Protein AF-A0A3D2JY92-F1 (afdb_monomer_lite)

Secondary structure (DSSP, 8-state):
-----S-S--SS-----HHHHHHHHHHHHHHHHHHHHHHHSTTTTTTTTT---GGGS-HHHHHHHHHHH-

Structure (mmCIF, N/CA/C/O backbone):
data_AF-A0A3D2JY92-F1
#
_entry.id   AF-A0A3D2JY92-F1
#
loop_
_atom_site.group_PDB
_atom_site.id
_atom_site.type_symbol
_atom_site.label_atom_id
_atom_site.label_alt_id
_atom_site.label_comp_id
_atom_site.label_asym_id
_atom_site.label_entity_id
_atom_site.label_seq_id
_atom_site.pdbx_PDB_ins_code
_atom_site.Cartn_x
_atom_site.Cartn_y
_atom_site.Cartn_z
_atom_site.occupancy
_atom_site.B_iso_or_equiv
_atom_site.auth_seq_id
_atom_site.auth_comp_id
_atom_site.auth_asym_id
_atom_site.auth_atom_id
_atom_site.pdbx_PDB_model_num
ATOM 1 N N . MET A 1 1 ? -0.487 -8.313 -34.554 1.00 41.69 1 MET A N 1
ATOM 2 C CA . MET A 1 1 ? 0.796 -7.770 -34.061 1.00 41.69 1 MET A CA 1
ATOM 3 C C . MET A 1 1 ? 0.936 -8.218 -32.613 1.00 41.69 1 MET A C 1
ATOM 5 O O . MET A 1 1 ? 0.206 -7.721 -31.771 1.00 41.69 1 MET A O 1
ATOM 9 N N . GLY A 1 2 ? 1.701 -9.284 -32.359 1.00 56.22 2 GLY A N 1
ATOM 10 C CA . GLY A 1 2 ? 1.784 -9.908 -31.033 1.00 56.22 2 GLY A CA 1
ATOM 11 C C . GLY A 1 2 ? 2.691 -9.109 -30.104 1.00 56.22 2 GLY A C 1
ATOM 12 O O . GLY A 1 2 ? 3.763 -8.677 -30.526 1.00 56.22 2 GLY A O 1
ATOM 13 N N . LEU A 1 3 ? 2.260 -8.900 -28.861 1.00 57.06 3 LEU A N 1
ATOM 14 C CA . LEU A 1 3 ? 3.068 -8.245 -27.839 1.00 57.06 3 LEU A CA 1
ATOM 15 C C . LEU A 1 3 ? 4.271 -9.147 -27.530 1.00 57.06 3 LEU A C 1
ATOM 17 O O . LEU A 1 3 ? 4.138 -10.188 -26.888 1.00 57.06 3 LEU A O 1
ATOM 21 N N . ARG A 1 4 ? 5.442 -8.791 -28.054 1.00 66.75 4 ARG A N 1
ATOM 22 C CA . ARG A 1 4 ? 6.670 -9.544 -27.823 1.00 66.75 4 ARG A CA 1
ATOM 23 C C . ARG A 1 4 ? 7.215 -9.163 -26.448 1.00 66.75 4 ARG A C 1
ATOM 25 O O . ARG A 1 4 ? 7.787 -8.094 -26.278 1.00 66.75 4 ARG A O 1
ATOM 32 N N . LEU A 1 5 ? 6.939 -10.014 -25.461 1.00 68.12 5 LEU A N 1
ATOM 33 C CA . LEU A 1 5 ? 7.247 -9.767 -24.046 1.00 68.12 5 LEU A CA 1
ATOM 34 C C . LEU A 1 5 ? 8.739 -9.918 -23.714 1.00 68.12 5 LEU A C 1
ATOM 36 O O . LEU A 1 5 ? 9.193 -9.361 -22.719 1.00 68.12 5 LEU A O 1
ATOM 40 N N . LEU A 1 6 ? 9.487 -10.668 -24.530 1.00 72.69 6 LEU A N 1
ATOM 41 C CA . LEU A 1 6 ? 10.903 -10.959 -24.320 1.00 72.69 6 LEU A CA 1
ATOM 42 C C . LEU A 1 6 ? 11.778 -10.456 -25.481 1.00 72.69 6 LEU A C 1
ATOM 44 O O . LEU A 1 6 ? 11.333 -10.503 -26.633 1.00 72.69 6 LEU A O 1
ATOM 48 N N . PRO A 1 7 ? 13.022 -10.034 -25.182 1.00 71.94 7 PRO A N 1
ATOM 49 C CA . PRO A 1 7 ? 14.054 -9.747 -26.173 1.00 71.94 7 PRO A CA 1
ATOM 50 C C . PRO A 1 7 ? 14.325 -10.895 -27.152 1.00 71.94 7 PRO A C 1
ATOM 52 O O . PRO A 1 7 ? 14.324 -12.060 -26.767 1.00 71.94 7 PRO A O 1
ATOM 55 N N . ASP A 1 8 ? 14.680 -10.562 -28.392 1.00 78.31 8 ASP A N 1
ATOM 56 C CA . ASP A 1 8 ? 15.327 -11.462 -29.363 1.00 78.31 8 ASP A CA 1
ATOM 57 C C . ASP A 1 8 ? 16.722 -11.902 -28.905 1.00 78.31 8 ASP A C 1
ATOM 59 O O . ASP A 1 8 ? 17.154 -13.015 -29.196 1.00 78.31 8 ASP A O 1
ATOM 63 N N . SER A 1 9 ? 17.425 -11.002 -28.214 1.00 80.00 9 SER A N 1
ATOM 64 C CA . SER A 1 9 ? 18.798 -11.157 -27.745 1.00 80.00 9 SER A CA 1
ATOM 65 C C . SER A 1 9 ? 18.976 -10.424 -26.414 1.00 80.00 9 SER A C 1
ATOM 67 O O . SER A 1 9 ? 18.488 -9.310 -26.221 1.00 80.00 9 SER A O 1
ATOM 69 N N . PHE A 1 10 ? 19.692 -11.044 -25.478 1.00 76.69 10 PHE A N 1
ATOM 70 C CA . PHE A 1 10 ? 20.069 -10.439 -24.195 1.00 76.69 10 PHE A CA 1
ATOM 71 C C . PHE A 1 10 ? 21.426 -9.730 -24.321 1.00 76.69 10 PHE A C 1
ATOM 73 O O . PHE A 1 10 ? 22.386 -10.082 -23.643 1.00 76.69 10 PHE A O 1
ATOM 80 N N . ASP A 1 11 ? 21.534 -8.773 -25.241 1.00 81.50 11 ASP A N 1
ATOM 81 C CA . ASP A 1 11 ? 22.804 -8.134 -25.626 1.00 81.50 11 ASP A CA 1
ATOM 82 C C . ASP A 1 11 ? 23.011 -6.715 -25.053 1.00 81.50 11 ASP A C 1
ATOM 84 O O . ASP A 1 11 ? 23.889 -5.987 -25.509 1.00 81.50 11 ASP A O 1
ATOM 88 N N . ASN A 1 12 ? 22.236 -6.304 -24.040 1.00 76.00 12 ASN A N 1
ATOM 89 C CA . ASN A 1 12 ? 22.230 -4.945 -23.460 1.00 76.00 12 ASN A CA 1
ATOM 90 C C . ASN A 1 12 ? 22.022 -3.798 -24.472 1.00 76.00 12 ASN A C 1
ATOM 92 O O . ASN A 1 12 ? 22.129 -2.629 -24.102 1.00 76.00 12 ASN A O 1
ATOM 96 N N . GLN A 1 13 ? 21.681 -4.097 -25.729 1.00 79.19 13 GLN A N 1
ATOM 97 C CA . GLN A 1 13 ? 21.452 -3.092 -26.770 1.00 79.19 13 GLN A CA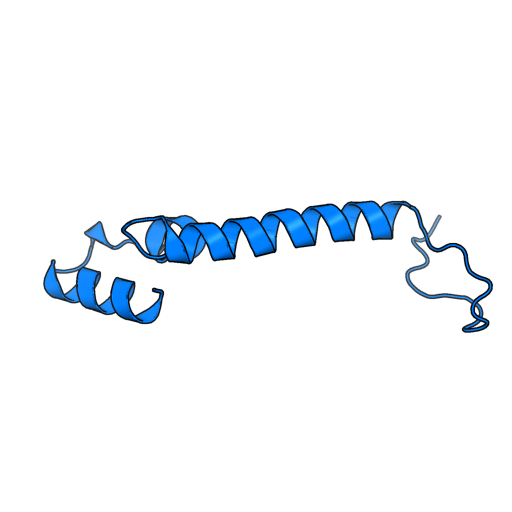 1
ATOM 98 C C . GLN A 1 13 ? 19.965 -2.778 -26.962 1.00 79.19 13 GLN A C 1
ATOM 100 O O . GLN A 1 13 ? 19.600 -1.840 -27.676 1.00 79.19 13 GLN A O 1
ATOM 105 N N . GLN A 1 14 ? 19.080 -3.529 -26.304 1.00 71.56 14 GLN A N 1
ATOM 106 C CA . GLN A 1 14 ? 17.649 -3.270 -26.357 1.00 71.56 14 GLN A CA 1
ATOM 107 C C . GLN A 1 14 ? 17.253 -2.064 -25.508 1.00 71.56 14 GLN A C 1
ATOM 109 O O . GLN A 1 14 ? 17.387 -2.053 -24.289 1.00 71.56 14 GLN A O 1
ATOM 114 N N . ARG A 1 15 ? 16.654 -1.066 -26.164 1.00 73.44 15 ARG A N 1
ATOM 115 C CA . ARG A 1 15 ? 16.162 0.176 -25.541 1.00 73.44 15 ARG A CA 1
ATOM 116 C C . ARG A 1 15 ? 14.900 0.010 -24.673 1.00 73.44 15 ARG A C 1
ATOM 118 O O . ARG A 1 15 ? 14.428 0.996 -24.117 1.00 73.44 15 ARG A O 1
ATOM 125 N N . GLY A 1 16 ? 14.380 -1.213 -24.527 1.00 77.12 16 GLY A N 1
ATOM 126 C CA . GLY A 1 16 ? 13.142 -1.510 -23.801 1.00 77.12 16 GLY A CA 1
ATOM 127 C C . GLY A 1 16 ? 11.885 -0.976 -24.503 1.00 77.12 16 GLY A C 1
ATOM 128 O O . GLY A 1 16 ? 11.940 -0.069 -25.331 1.00 77.12 16 GLY A O 1
ATOM 129 N N . HIS A 1 17 ? 10.722 -1.554 -24.194 1.00 82.69 17 HIS A N 1
ATOM 130 C CA . HIS A 1 17 ? 9.445 -1.068 -24.723 1.00 82.69 17 HIS A CA 1
ATOM 131 C C . HIS A 1 17 ? 8.885 0.035 -23.802 1.00 82.6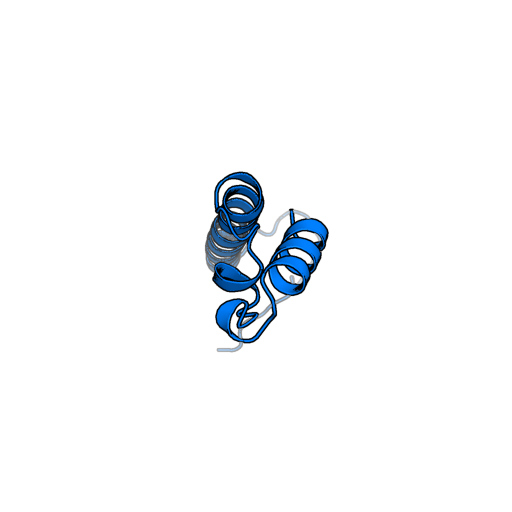9 17 HIS A C 1
ATOM 133 O O . HIS A 1 17 ? 8.809 -0.194 -22.594 1.00 82.69 17 HIS A O 1
ATOM 139 N N . PRO A 1 18 ? 8.414 1.193 -24.310 1.00 86.31 18 PRO A N 1
ATOM 140 C CA . PRO A 1 18 ? 7.913 2.288 -23.465 1.00 86.31 18 PRO A CA 1
ATOM 141 C C . PRO A 1 18 ? 6.741 1.867 -22.565 1.00 86.31 18 PRO A C 1
ATOM 143 O O . PRO A 1 18 ? 6.605 2.359 -21.449 1.00 86.31 18 PRO A O 1
ATOM 146 N N . LEU A 1 19 ? 5.928 0.901 -23.009 1.00 87.81 19 LEU A N 1
ATOM 147 C CA . LEU A 1 19 ? 4.884 0.285 -22.176 1.00 87.81 19 LEU A CA 1
ATOM 148 C C . LEU A 1 19 ? 5.435 -0.328 -20.879 1.00 87.81 19 LEU A C 1
ATOM 150 O O . LEU A 1 19 ? 4.777 -0.232 -19.852 1.00 87.81 19 LEU A O 1
ATOM 154 N N . ALA A 1 20 ? 6.627 -0.933 -20.905 1.00 87.38 20 ALA A N 1
ATOM 155 C CA . ALA A 1 20 ? 7.227 -1.523 -19.710 1.00 87.38 20 ALA A CA 1
ATOM 156 C C . ALA A 1 20 ? 7.539 -0.451 -18.656 1.00 87.38 20 ALA A C 1
ATOM 158 O O . ALA A 1 20 ? 7.286 -0.667 -17.475 1.00 87.38 20 ALA A O 1
ATOM 159 N N . LEU A 1 21 ? 8.007 0.726 -19.085 1.00 89.50 21 LEU A N 1
ATOM 160 C CA . LEU A 1 21 ? 8.247 1.859 -18.192 1.00 89.50 21 LEU A CA 1
ATOM 161 C C . LEU A 1 21 ? 6.942 2.387 -17.582 1.00 89.50 21 LEU A C 1
ATOM 163 O O . LEU A 1 21 ? 6.875 2.628 -16.380 1.00 89.50 21 LEU A O 1
ATOM 167 N N . TRP A 1 22 ? 5.885 2.514 -18.386 1.00 94.62 22 TRP A N 1
ATOM 168 C CA . TRP A 1 22 ? 4.571 2.931 -17.887 1.00 94.62 22 TRP A CA 1
ATOM 169 C C . TRP A 1 22 ? 3.974 1.937 -16.888 1.00 94.62 22 TRP A C 1
ATOM 171 O O . TRP A 1 22 ? 3.469 2.347 -15.843 1.00 94.62 22 TRP A O 1
ATOM 181 N N . LEU A 1 23 ? 4.068 0.635 -17.172 1.00 95.12 23 LEU A N 1
ATOM 182 C CA . LEU A 1 23 ? 3.643 -0.413 -16.242 1.00 95.12 23 LEU A CA 1
ATOM 183 C C . LEU A 1 23 ? 4.472 -0.393 -14.956 1.00 95.12 23 LEU A C 1
ATOM 185 O O . LEU A 1 23 ? 3.916 -0.570 -13.875 1.00 95.12 23 LEU A O 1
ATOM 189 N N . PHE A 1 24 ? 5.775 -0.129 -15.062 1.00 94.62 24 PHE A N 1
ATOM 190 C CA . PHE A 1 24 ? 6.639 0.035 -13.901 1.00 94.62 24 PHE A CA 1
ATOM 191 C C . PHE A 1 24 ? 6.196 1.219 -13.038 1.00 94.62 24 PHE A C 1
ATOM 193 O O . PHE A 1 24 ? 5.977 1.030 -11.847 1.00 94.62 24 PHE A O 1
ATOM 200 N N . TYR A 1 25 ? 5.956 2.400 -13.621 1.00 97.69 25 TYR A N 1
ATOM 201 C CA . TYR A 1 25 ? 5.442 3.550 -12.869 1.00 97.69 25 TYR A CA 1
ATOM 202 C C . TYR A 1 25 ? 4.111 3.254 -12.178 1.00 97.69 25 TYR A C 1
ATOM 204 O O . TYR A 1 25 ? 3.952 3.583 -11.003 1.00 97.69 25 TYR A O 1
ATOM 212 N N . LEU A 1 26 ? 3.176 2.588 -12.862 1.00 98.25 26 LEU A N 1
ATOM 213 C CA . LEU A 1 26 ? 1.909 2.176 -12.260 1.00 98.25 26 LEU A CA 1
ATOM 214 C C . LEU A 1 26 ? 2.134 1.235 -11.067 1.00 98.25 26 LEU A C 1
ATOM 216 O O . LEU A 1 26 ? 1.588 1.466 -9.989 1.00 98.25 26 LEU A O 1
ATOM 220 N N . ALA A 1 27 ? 2.964 0.203 -11.237 1.00 98.19 27 ALA A N 1
ATOM 221 C CA . ALA A 1 27 ? 3.284 -0.746 -10.176 1.00 98.19 27 ALA A CA 1
ATOM 222 C C . ALA A 1 27 ? 3.961 -0.058 -8.981 1.00 98.19 27 ALA A C 1
ATOM 224 O O . ALA A 1 27 ? 3.613 -0.340 -7.832 1.00 98.19 27 ALA A O 1
ATOM 225 N N . THR A 1 28 ? 4.879 0.878 -9.235 1.00 98.44 28 THR A N 1
ATOM 226 C CA . THR A 1 28 ? 5.529 1.681 -8.195 1.00 98.44 28 THR A CA 1
ATOM 227 C C . THR A 1 28 ? 4.509 2.512 -7.425 1.00 98.44 28 THR A C 1
ATOM 229 O O . THR A 1 28 ? 4.491 2.443 -6.200 1.00 98.44 28 THR A O 1
ATOM 232 N N . ILE A 1 29 ? 3.629 3.246 -8.114 1.00 98.62 29 ILE A N 1
ATOM 233 C CA . ILE A 1 29 ? 2.606 4.085 -7.472 1.00 98.62 29 ILE A CA 1
ATOM 234 C C . ILE A 1 29 ? 1.675 3.235 -6.602 1.00 98.62 29 ILE A C 1
ATOM 236 O O . ILE A 1 29 ? 1.440 3.583 -5.447 1.00 98.62 29 ILE A O 1
ATOM 240 N N . VAL A 1 30 ? 1.187 2.101 -7.116 1.00 98.06 30 VAL A N 1
ATOM 241 C CA . VAL A 1 30 ? 0.303 1.197 -6.359 1.00 98.06 30 VAL A CA 1
ATOM 242 C C . VAL A 1 30 ? 1.016 0.624 -5.134 1.00 98.06 30 VAL A C 1
ATOM 244 O O . VAL A 1 30 ? 0.443 0.591 -4.047 1.00 98.06 30 VAL A O 1
ATOM 247 N N . THR A 1 31 ? 2.267 0.190 -5.285 1.00 97.38 31 THR A N 1
ATOM 248 C CA . THR A 1 31 ? 3.023 -0.436 -4.191 1.00 97.38 31 THR A CA 1
ATOM 249 C C . THR A 1 31 ? 3.354 0.575 -3.099 1.00 97.38 31 THR A C 1
ATOM 251 O O . THR A 1 31 ? 3.056 0.332 -1.933 1.00 97.38 31 THR A O 1
ATOM 254 N N . VAL A 1 32 ? 3.899 1.735 -3.473 1.00 98.31 32 VAL A N 1
ATOM 255 C CA . VAL A 1 32 ? 4.221 2.809 -2.526 1.00 98.31 32 VAL A CA 1
ATOM 256 C C . VAL A 1 32 ? 2.951 3.335 -1.861 1.00 98.31 32 VAL A C 1
ATOM 258 O O . VAL A 1 32 ? 2.929 3.491 -0.645 1.00 98.31 32 VAL A O 1
ATOM 261 N N . GLY A 1 33 ? 1.872 3.543 -2.621 1.00 97.44 33 GLY A N 1
ATOM 262 C CA . GLY A 1 33 ? 0.581 3.963 -2.077 1.00 97.44 33 GLY A CA 1
ATOM 263 C C . GLY A 1 33 ? 0.046 2.997 -1.018 1.00 97.44 33 GLY A C 1
ATOM 264 O O . GLY A 1 33 ? -0.374 3.435 0.049 1.00 97.44 33 GLY A O 1
ATOM 265 N N . ARG A 1 34 ? 0.137 1.682 -1.260 1.00 96.50 34 ARG A N 1
ATOM 266 C CA . ARG A 1 34 ? -0.229 0.661 -0.265 1.00 96.50 34 ARG A CA 1
ATOM 267 C C . ARG A 1 34 ? 0.664 0.712 0.973 1.00 96.50 34 ARG A C 1
ATOM 269 O O . ARG A 1 34 ? 0.139 0.661 2.078 1.00 96.50 34 ARG A O 1
ATOM 276 N N . SER A 1 35 ? 1.981 0.853 0.817 1.00 96.56 35 SER A N 1
ATOM 277 C CA . SER A 1 35 ? 2.893 0.994 1.962 1.00 96.56 35 SER A CA 1
ATOM 278 C C . SER A 1 35 ? 2.561 2.218 2.816 1.00 96.56 35 SER A C 1
ATOM 280 O O . SER A 1 35 ? 2.539 2.123 4.037 1.00 96.56 35 SER A O 1
ATOM 282 N N . LEU A 1 36 ? 2.253 3.354 2.186 1.00 97.25 36 LEU A N 1
ATOM 283 C CA . LEU A 1 36 ? 1.814 4.553 2.901 1.00 97.25 36 LEU A CA 1
ATOM 284 C C . LEU A 1 36 ? 0.474 4.316 3.613 1.00 97.25 36 LEU A C 1
ATOM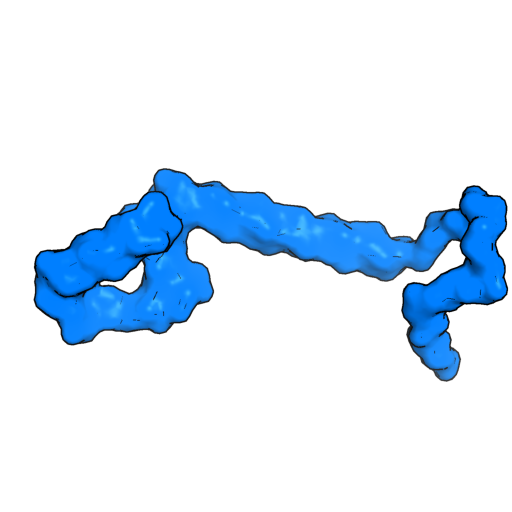 286 O O . LEU A 1 36 ? 0.309 4.741 4.751 1.00 97.25 36 LEU A O 1
ATOM 290 N N . ALA A 1 37 ? -0.464 3.608 2.985 1.00 96.25 37 ALA A N 1
ATOM 291 C CA . ALA A 1 37 ? -1.745 3.273 3.597 1.00 96.25 37 ALA A CA 1
ATOM 292 C C . ALA A 1 37 ? -1.601 2.388 4.851 1.00 96.25 37 ALA A C 1
ATOM 294 O O . ALA A 1 37 ? -2.259 2.675 5.845 1.00 96.25 37 ALA A O 1
ATOM 295 N N . HIS A 1 38 ? -0.695 1.402 4.855 1.00 96.00 38 HIS A N 1
ATOM 296 C CA . HIS A 1 38 ? -0.377 0.616 6.060 1.00 96.00 38 HIS A CA 1
ATOM 297 C C . HIS A 1 38 ? 0.133 1.484 7.228 1.00 96.00 38 HIS A C 1
ATOM 299 O O . HIS A 1 38 ? -0.137 1.175 8.381 1.00 96.00 38 HIS A O 1
ATOM 305 N N . ILE A 1 39 ? 0.841 2.582 6.937 1.00 95.38 39 ILE A N 1
ATOM 306 C CA . ILE A 1 39 ? 1.408 3.482 7.956 1.00 95.38 39 ILE A CA 1
ATOM 307 C C . ILE A 1 39 ? 0.378 4.508 8.450 1.00 95.38 39 ILE A C 1
ATOM 309 O O . ILE A 1 39 ? 0.366 4.856 9.629 1.00 95.38 39 ILE A O 1
ATOM 313 N N . PHE A 1 40 ? -0.438 5.053 7.544 1.00 96.75 40 PHE A N 1
ATOM 314 C CA . PHE A 1 40 ? -1.232 6.254 7.822 1.00 96.75 40 PHE A CA 1
ATOM 315 C C . PHE A 1 40 ? -2.730 6.013 7.998 1.00 96.75 40 PHE A C 1
ATOM 317 O O . PHE A 1 40 ? -3.404 6.876 8.563 1.00 96.75 40 PHE A O 1
ATOM 324 N N . LEU A 1 41 ? -3.281 4.896 7.517 1.00 97.25 41 LEU A N 1
ATOM 325 C CA . LEU A 1 41 ? -4.698 4.600 7.711 1.00 97.25 41 LEU A CA 1
ATOM 326 C C . LEU A 1 41 ? -4.920 3.888 9.045 1.00 97.25 41 LEU A C 1
ATOM 328 O O . LEU A 1 41 ? -4.166 3.000 9.431 1.00 97.25 41 LEU A O 1
ATOM 332 N N . ALA A 1 42 ? -5.995 4.265 9.737 1.00 96.12 42 ALA A N 1
ATOM 333 C CA . ALA A 1 42 ? -6.327 3.724 11.055 1.00 96.12 42 ALA A CA 1
ATOM 334 C C . ALA A 1 42 ? -6.642 2.218 11.040 1.00 96.12 42 ALA A C 1
ATOM 336 O O . ALA A 1 42 ? -6.548 1.561 12.072 1.00 96.12 42 ALA A O 1
ATOM 337 N N . ASP A 1 43 ? -7.020 1.674 9.884 1.00 96.69 43 ASP A N 1
ATOM 338 C CA . ASP A 1 43 ? -7.294 0.252 9.690 1.00 96.69 43 ASP A CA 1
ATOM 339 C C . ASP A 1 43 ? -6.048 -0.544 9.265 1.00 96.69 43 ASP A C 1
ATOM 341 O O . ASP A 1 43 ? -6.160 -1.734 8.967 1.00 96.69 43 ASP A O 1
ATOM 345 N N . GLY A 1 44 ? -4.879 0.103 9.170 1.00 96.00 44 GLY A N 1
ATOM 346 C CA . GLY A 1 44 ? -3.628 -0.521 8.738 1.00 96.00 44 GLY A CA 1
ATOM 347 C C . GLY A 1 44 ? -3.707 -1.149 7.346 1.00 96.00 44 GLY A C 1
ATOM 348 O O . GLY A 1 44 ? -2.922 -2.035 7.040 1.00 96.00 44 GLY A O 1
ATOM 349 N N . GLY A 1 45 ? -4.676 -0.768 6.505 1.00 97.31 45 GLY A N 1
ATOM 350 C CA . GLY A 1 45 ? -4.918 -1.416 5.214 1.00 97.31 45 GLY A CA 1
ATOM 351 C C . GLY A 1 45 ? -5.825 -2.655 5.251 1.00 97.31 45 GLY A C 1
ATOM 352 O O . GLY A 1 45 ? -6.133 -3.204 4.190 1.00 97.31 45 GLY A O 1
ATOM 353 N N . ALA A 1 46 ? -6.284 -3.110 6.420 1.00 97.81 46 ALA A N 1
ATOM 354 C CA . ALA A 1 46 ? -7.112 -4.312 6.525 1.00 97.81 46 ALA A CA 1
ATOM 355 C C . ALA A 1 46 ? -8.438 -4.177 5.752 1.00 97.81 46 ALA A C 1
ATOM 357 O O . ALA A 1 46 ? -8.793 -5.056 4.966 1.00 97.81 46 ALA A O 1
ATOM 358 N N . GLN A 1 47 ? -9.146 -3.058 5.899 1.00 97.69 47 GLN A N 1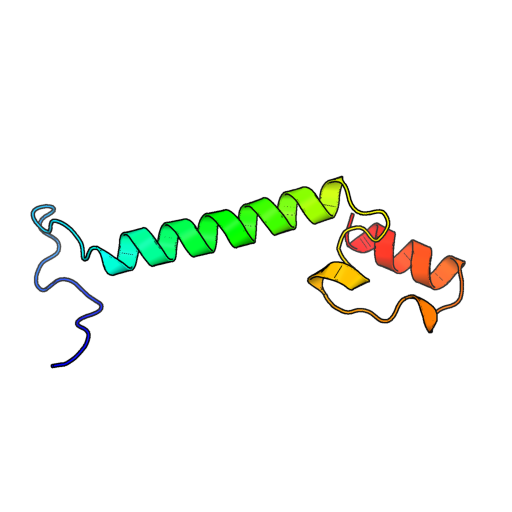
ATOM 359 C CA . GLN A 1 47 ? -10.417 -2.815 5.213 1.00 97.69 47 GLN A CA 1
ATOM 360 C C . GLN A 1 47 ? -10.226 -2.053 3.896 1.00 97.69 47 GLN A C 1
ATOM 362 O O . GLN A 1 47 ? -10.832 -2.385 2.882 1.00 97.69 47 GLN A O 1
ATOM 367 N N . SER A 1 48 ? -9.345 -1.061 3.877 1.00 96.75 48 SER A N 1
ATOM 368 C CA . SER A 1 48 ? -9.105 -0.158 2.752 1.00 96.75 48 SER A CA 1
ATOM 369 C C . SER A 1 48 ? -8.316 -0.792 1.601 1.00 96.75 48 SER A C 1
ATOM 371 O O . SER A 1 48 ? -8.496 -0.383 0.455 1.00 96.75 48 SER A O 1
ATOM 373 N N . ILE A 1 49 ? -7.473 -1.800 1.871 1.00 96.19 49 ILE A N 1
ATOM 374 C CA . ILE A 1 49 ? -6.691 -2.525 0.851 1.00 96.19 49 ILE A C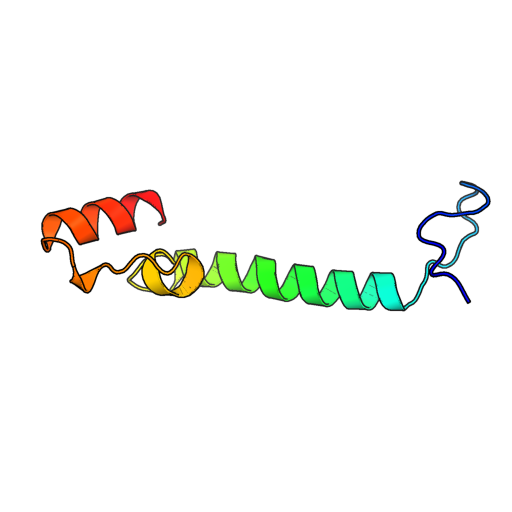A 1
ATOM 375 C C . ILE A 1 49 ? -7.185 -3.965 0.708 1.00 96.19 49 ILE A C 1
ATOM 377 O O . ILE A 1 49 ? -7.453 -4.411 -0.406 1.00 96.19 49 ILE A O 1
ATOM 381 N N . ALA A 1 50 ? -7.268 -4.706 1.817 1.00 96.12 50 ALA A N 1
ATOM 382 C CA . ALA A 1 50 ? -7.630 -6.124 1.800 1.00 96.12 50 ALA A CA 1
ATOM 383 C C . ALA A 1 50 ? -9.140 -6.375 1.884 1.00 96.12 50 ALA A C 1
ATOM 385 O O . ALA A 1 50 ? -9.572 -7.523 1.773 1.00 96.12 50 ALA A O 1
ATOM 386 N N . THR A 1 51 ? -9.953 -5.319 2.011 1.00 97.00 51 THR A N 1
ATOM 387 C CA . THR A 1 51 ? -11.424 -5.394 2.017 1.00 97.00 51 THR A CA 1
ATOM 388 C C . THR A 1 51 ? -11.989 -6.305 3.110 1.00 97.00 51 THR A C 1
ATOM 390 O O . THR A 1 51 ? -13.080 -6.851 2.965 1.00 97.00 51 THR A O 1
ATOM 393 N N . VAL A 1 52 ? -11.257 -6.466 4.219 1.00 97.69 52 VAL A N 1
ATOM 394 C CA . VAL A 1 52 ? -11.754 -7.166 5.407 1.00 97.69 52 VAL A CA 1
ATOM 395 C C . VAL A 1 52 ? -12.908 -6.351 6.007 1.00 97.69 52 VAL A C 1
ATOM 397 O O . VAL A 1 52 ? -12.717 -5.165 6.281 1.00 97.69 52 VAL A O 1
ATOM 400 N N . PRO A 1 53 ? -14.093 -6.946 6.236 1.00 97.81 53 PRO A N 1
ATOM 401 C CA . PRO A 1 53 ? -15.246 -6.220 6.760 1.00 97.81 53 PRO A CA 1
ATOM 402 C C . PRO A 1 53 ? -15.144 -6.079 8.286 1.00 97.81 53 PRO A C 1
ATOM 404 O O . PRO A 1 53 ? -15.804 -6.808 9.029 1.00 97.81 53 PRO A O 1
ATOM 407 N N . LEU A 1 54 ? -14.275 -5.183 8.767 1.00 97.94 54 LEU A N 1
ATOM 408 C CA . LEU A 1 54 ? -13.971 -5.011 10.197 1.00 97.94 54 LEU A CA 1
ATOM 409 C C . LEU A 1 54 ? -15.219 -4.712 11.040 1.00 97.94 54 LEU A C 1
ATOM 411 O O . LEU A 1 54 ? -15.290 -5.121 12.195 1.00 97.94 54 LEU A O 1
ATOM 415 N N . GLU A 1 55 ? -16.230 -4.071 10.457 1.00 97.25 55 GLU A N 1
ATOM 416 C CA . GLU A 1 55 ? -17.517 -3.785 11.095 1.00 97.25 55 GLU A CA 1
ATOM 417 C C . GLU A 1 55 ? -18.333 -5.032 11.478 1.00 97.25 55 GLU A C 1
ATOM 419 O O . GLU A 1 55 ? -19.267 -4.931 12.271 1.00 97.25 55 GLU A O 1
ATOM 424 N N . GLN A 1 56 ? -17.998 -6.208 10.935 1.00 98.06 56 GLN A N 1
ATOM 425 C CA . GLN A 1 56 ? -18.651 -7.481 11.270 1.00 98.06 56 GLN A CA 1
ATOM 426 C C . GLN A 1 56 ? -18.001 -8.190 12.470 1.00 98.06 56 GLN A C 1
ATOM 428 O O . GLN A 1 56 ? -18.496 -9.226 12.916 1.00 98.06 56 GLN A O 1
ATOM 433 N N . PHE A 1 57 ? -16.895 -7.657 12.993 1.00 97.69 57 PHE A N 1
ATOM 434 C CA . PHE A 1 57 ? -16.155 -8.220 14.119 1.00 97.69 57 PHE A CA 1
ATOM 435 C C . PHE A 1 57 ? -16.547 -7.524 15.428 1.00 97.69 57 PHE A C 1
ATOM 437 O O . PHE A 1 57 ? -17.070 -6.410 15.439 1.00 97.69 57 PHE A O 1
ATOM 444 N N . THR A 1 58 ? -16.254 -8.165 16.563 1.00 98.44 58 THR A N 1
ATOM 445 C CA . THR A 1 58 ? -16.234 -7.445 17.844 1.00 98.44 58 THR A CA 1
ATOM 446 C C . THR A 1 58 ? -15.120 -6.389 17.826 1.00 98.4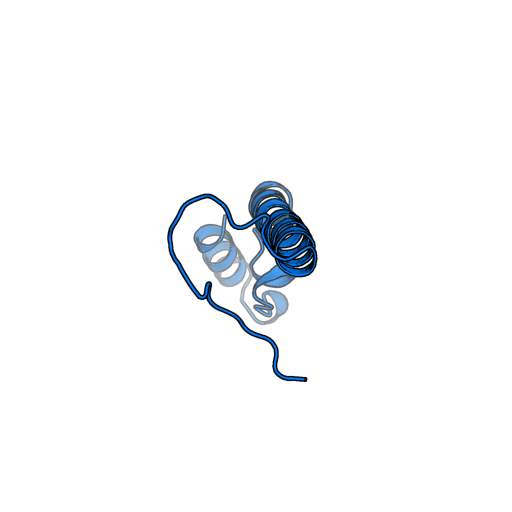4 58 THR A C 1
ATOM 448 O O . THR A 1 58 ? -14.150 -6.554 17.078 1.00 98.44 58 THR A O 1
ATOM 451 N N . PRO A 1 59 ? -15.193 -5.330 18.654 1.00 97.75 59 PRO A N 1
ATOM 452 C CA . PRO A 1 59 ? -14.145 -4.307 18.712 1.00 97.75 59 PRO A CA 1
ATOM 453 C C . PRO A 1 59 ? -12.739 -4.887 18.927 1.00 97.75 59 PRO A C 1
ATOM 455 O O . PRO A 1 59 ? -11.789 -4.499 18.249 1.00 97.75 59 PRO A O 1
ATOM 458 N N . GLU A 1 60 ? -12.607 -5.874 19.814 1.00 98.06 60 GLU A N 1
ATOM 459 C CA . GLU A 1 60 ? -11.339 -6.551 20.101 1.00 98.06 60 GLU A CA 1
ATOM 460 C C . GLU A 1 60 ? -10.868 -7.413 18.920 1.00 98.06 60 GLU A C 1
ATOM 462 O O . GLU A 1 60 ? -9.670 -7.492 18.633 1.00 98.06 60 GLU A O 1
ATOM 467 N N . GLY A 1 61 ? -11.809 -8.040 18.205 1.00 98.06 61 GLY A N 1
ATOM 468 C CA . GLY A 1 61 ? -11.529 -8.810 16.996 1.00 98.06 61 GLY A CA 1
ATOM 469 C C . GLY A 1 61 ? -11.018 -7.924 15.862 1.00 98.06 61 GLY A C 1
ATOM 470 O O . GLY A 1 61 ? -9.991 -8.233 15.262 1.00 98.06 61 GLY A O 1
ATOM 471 N N . ALA A 1 62 ? -11.677 -6.787 15.622 1.00 98.12 62 ALA A N 1
ATOM 472 C CA . ALA A 1 62 ? -11.243 -5.805 14.633 1.00 98.12 62 ALA A CA 1
ATOM 473 C C . ALA A 1 62 ? -9.842 -5.262 14.959 1.00 98.12 62 ALA A C 1
ATOM 475 O O . ALA A 1 62 ? -8.976 -5.242 14.086 1.00 98.12 62 ALA A O 1
ATOM 476 N N . ALA A 1 63 ? -9.581 -4.906 16.222 1.00 97.44 63 ALA A N 1
ATOM 477 C CA . ALA A 1 63 ? -8.267 -4.436 16.663 1.00 97.44 63 ALA A CA 1
ATOM 478 C C . ALA A 1 63 ? -7.164 -5.490 16.456 1.00 97.44 63 ALA A C 1
ATOM 480 O O . ALA A 1 63 ? -6.065 -5.160 16.009 1.00 97.44 63 ALA A O 1
ATOM 481 N N . SER A 1 64 ? -7.470 -6.764 16.721 1.00 97.88 64 SER A N 1
ATOM 482 C CA . SER A 1 64 ? -6.533 -7.869 16.486 1.00 97.88 64 SER A CA 1
ATOM 483 C C . SER A 1 64 ? -6.198 -8.014 15.003 1.00 97.88 64 SER A C 1
ATOM 485 O O . SER A 1 64 ? -5.027 -8.130 14.652 1.00 97.88 64 SER A O 1
ATOM 487 N N . VAL A 1 65 ? -7.200 -7.945 14.120 1.00 97.38 65 VAL A N 1
ATOM 488 C CA . VAL A 1 65 ? -6.976 -7.991 12.668 1.00 97.38 65 VAL A CA 1
ATOM 489 C C . VAL A 1 65 ? -6.115 -6.815 12.218 1.00 97.38 65 VAL A C 1
ATOM 491 O O . VAL A 1 65 ? -5.108 -7.038 11.556 1.00 97.38 65 VAL A O 1
ATOM 494 N N . VAL A 1 66 ? -6.453 -5.583 12.614 1.00 97.19 66 VAL A N 1
ATOM 495 C CA . VAL A 1 66 ? -5.663 -4.390 12.263 1.00 97.19 66 VAL A CA 1
ATOM 496 C C . VAL A 1 66 ? -4.203 -4.549 12.704 1.00 97.19 66 VAL A C 1
ATOM 498 O O . VAL A 1 66 ? -3.302 -4.263 11.922 1.00 97.19 66 VAL A O 1
ATOM 501 N N . SER A 1 67 ? -3.950 -5.105 13.895 1.00 95.31 67 SER A N 1
ATOM 502 C CA . SER A 1 67 ? -2.587 -5.337 14.402 1.00 95.31 67 SER A CA 1
ATOM 503 C C . SER A 1 67 ? -1.758 -6.354 13.606 1.00 95.31 67 SER A C 1
ATOM 505 O O . SER A 1 67 ? -0.539 -6.357 13.717 1.00 95.31 67 SER A O 1
ATOM 507 N N . MET A 1 68 ? -2.389 -7.225 12.809 1.00 94.69 68 MET A N 1
ATOM 508 C CA . MET A 1 68 ? -1.671 -8.143 11.910 1.00 94.69 68 MET A CA 1
ATOM 509 C C . MET A 1 68 ? -1.283 -7.474 10.585 1.00 94.69 68 MET A C 1
ATOM 511 O O . MET A 1 68 ? -0.423 -7.989 9.871 1.00 94.69 68 MET A O 1
ATOM 515 N N . PHE A 1 69 ? -1.955 -6.377 10.231 1.00 92.75 69 PHE A N 1
ATOM 516 C CA . PHE A 1 69 ? -1.743 -5.636 8.989 1.00 92.75 69 PHE A CA 1
ATOM 517 C C . PHE A 1 69 ? -0.832 -4.412 9.163 1.00 92.75 69 PHE A C 1
ATOM 519 O O . PHE A 1 69 ? -0.191 -4.019 8.186 1.00 92.75 69 PHE A O 1
ATOM 526 N N . ALA A 1 70 ? -0.816 -3.806 10.354 1.00 78.94 70 ALA A N 1
ATOM 527 C CA . ALA A 1 70 ? -0.035 -2.616 10.702 1.00 78.94 70 ALA A CA 1
ATOM 528 C C . ALA A 1 70 ? 1.353 -2.954 11.272 1.00 78.94 70 ALA A C 1
ATOM 530 O O . ALA A 1 70 ? 1.463 -3.944 12.029 1.00 78.94 70 ALA A O 1
#

Foldseek 3Di:
DDDPPDDPDPPVPDPDDVVVVVVVVVVVCVVVVLVVCLVPPPLSCVCVPVVPPLVVDDPVRSVVSSVVND

Radius of gyration: 19.68 Å; chains: 1; bounding box: 42×18×54 Å

Sequence (70 aa):
MGLRLLPDSFDNQQRGHPLALWLFYLATIVTVGRSLAHIFLADGGAQSIATVPLEQFTPEGAASVVSMFA

pLDDT: mean 89.95, std 12.19, range [41.69, 98.62]